Protein AF-A0ABD0S0S8-F1 (afdb_monomer_lite)

Structure (mmCIF, N/CA/C/O backbone):
data_AF-A0ABD0S0S8-F1
#
_entry.id   AF-A0ABD0S0S8-F1
#
loop_
_atom_site.group_PDB
_atom_site.id
_atom_site.type_symbol
_atom_site.label_atom_id
_atom_site.label_alt_id
_atom_site.label_comp_id
_atom_site.label_asym_id
_atom_site.label_entity_id
_atom_site.label_seq_id
_atom_site.pdbx_PDB_ins_code
_atom_site.Cartn_x
_atom_site.Cartn_y
_atom_site.Cartn_z
_atom_site.occupancy
_atom_site.B_iso_or_equiv
_atom_site.auth_seq_id
_atom_site.auth_comp_id
_atom_site.auth_asym_id
_atom_site.auth_atom_id
_atom_site.pdbx_PDB_model_num
ATOM 1 N N . GLY A 1 1 ? -0.787 -14.075 11.720 1.00 57.12 1 GLY A N 1
ATOM 2 C CA . GLY A 1 1 ? -0.118 -13.240 10.704 1.00 57.12 1 GLY A CA 1
ATOM 3 C C . GLY A 1 1 ? -0.992 -12.043 10.377 1.00 57.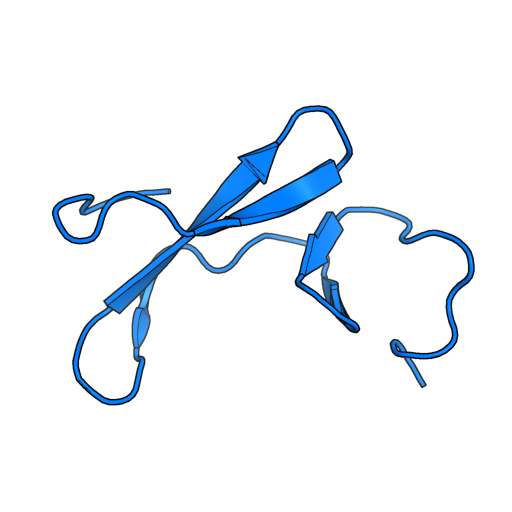12 1 GLY A C 1
ATOM 4 O O . GLY A 1 1 ? -2.149 -12.065 10.794 1.00 57.1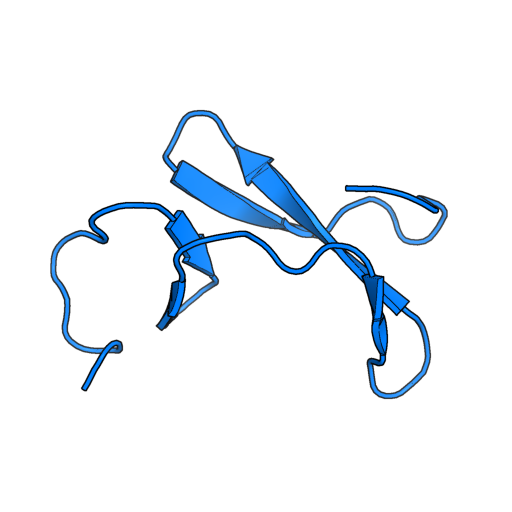2 1 GLY A O 1
ATOM 5 N N . PRO A 1 2 ? -0.475 -11.036 9.652 1.00 57.44 2 PRO A N 1
ATOM 6 C CA . PRO A 1 2 ? -1.259 -9.892 9.165 1.00 57.44 2 PRO A CA 1
ATOM 7 C C . PRO A 1 2 ? -2.469 -10.299 8.297 1.00 57.44 2 PRO A C 1
ATOM 9 O O . PRO A 1 2 ? -3.400 -9.515 8.172 1.00 57.44 2 PRO A O 1
ATOM 12 N N . ASP A 1 3 ? -2.504 -11.538 7.793 1.00 62.78 3 ASP A N 1
ATOM 13 C CA . ASP A 1 3 ? -3.602 -12.108 6.995 1.00 62.78 3 ASP A CA 1
ATOM 14 C C . ASP A 1 3 ? -4.836 -12.572 7.799 1.00 62.78 3 ASP A C 1
ATOM 16 O O . ASP A 1 3 ? -5.830 -12.999 7.222 1.00 62.78 3 ASP A O 1
ATOM 20 N N . HIS A 1 4 ? -4.784 -12.544 9.137 1.00 63.66 4 HIS A N 1
ATOM 21 C CA . HIS A 1 4 ? -5.876 -13.000 10.022 1.00 63.66 4 HIS A CA 1
ATOM 22 C C . HIS A 1 4 ? -6.558 -11.848 10.780 1.00 63.66 4 HIS A C 1
ATOM 24 O O . HIS A 1 4 ? -7.280 -12.062 11.756 1.00 63.66 4 HIS A O 1
ATOM 30 N N . CYS A 1 5 ? -6.311 -10.607 10.366 1.00 68.25 5 CYS A N 1
ATOM 31 C CA . CYS A 1 5 ? -6.873 -9.430 11.011 1.00 68.25 5 CYS A CA 1
ATOM 32 C C . CYS A 1 5 ? -8.318 -9.188 10.536 1.00 68.25 5 CYS A C 1
ATOM 34 O O . CYS A 1 5 ? -8.573 -9.063 9.344 1.00 68.25 5 CYS A O 1
ATOM 36 N N . VAL A 1 6 ? -9.267 -9.066 11.475 1.00 71.44 6 VAL A N 1
ATOM 37 C CA . VAL A 1 6 ? -10.685 -8.755 11.173 1.00 71.44 6 VAL A CA 1
ATOM 38 C C . VAL A 1 6 ? -10.839 -7.339 10.598 1.00 71.44 6 VAL A C 1
ATOM 40 O O . VAL A 1 6 ? -11.730 -7.077 9.794 1.00 71.44 6 VAL A O 1
ATOM 43 N N . LYS A 1 7 ? -9.955 -6.419 11.002 1.00 72.12 7 LYS A N 1
ATOM 44 C CA . LYS A 1 7 ? -9.868 -5.050 10.491 1.00 72.12 7 LYS A CA 1
ATOM 45 C C . LYS A 1 7 ? -8.422 -4.564 10.585 1.00 72.12 7 LYS A C 1
ATOM 47 O O . LYS A 1 7 ? -7.768 -4.797 11.601 1.00 72.12 7 LYS A O 1
ATOM 52 N N . CYS A 1 8 ? -7.934 -3.895 9.545 1.00 81.69 8 CYS A N 1
ATOM 53 C CA . CYS A 1 8 ? -6.615 -3.266 9.563 1.00 81.69 8 CYS A CA 1
ATOM 54 C C . CYS A 1 8 ? -6.665 -1.921 10.301 1.00 81.69 8 CYS A C 1
ATOM 56 O O . CYS A 1 8 ? -7.668 -1.211 10.229 1.00 81.69 8 CYS A O 1
ATOM 58 N N . LEU A 1 9 ? -5.590 -1.583 11.020 1.00 82.06 9 LEU A N 1
ATOM 59 C CA . LEU A 1 9 ? -5.485 -0.331 11.780 1.00 82.06 9 LEU A CA 1
ATOM 60 C C . LEU A 1 9 ? -5.368 0.891 10.858 1.00 82.06 9 LEU A C 1
ATOM 62 O O . LEU A 1 9 ? -6.048 1.887 11.078 1.00 82.06 9 LEU A O 1
ATOM 66 N N . ASN A 1 10 ? -4.505 0.787 9.844 1.00 85.38 10 ASN A N 1
ATOM 67 C CA . ASN A 1 10 ? -4.197 1.862 8.906 1.00 85.38 10 ASN A CA 1
ATOM 68 C C . ASN A 1 10 ? -4.818 1.580 7.543 1.00 85.38 10 ASN A C 1
ATOM 70 O O . ASN A 1 10 ? -5.847 2.159 7.224 1.00 85.38 10 ASN A O 1
ATOM 74 N N . LEU A 1 11 ? -4.214 0.693 6.749 1.00 89.12 11 LEU A N 1
ATOM 75 C CA . LEU A 1 11 ? -4.663 0.371 5.400 1.00 89.12 11 LEU A CA 1
ATOM 76 C C . LEU A 1 11 ? -4.640 -1.140 5.166 1.00 89.12 11 LEU A C 1
ATOM 78 O O . LEU A 1 11 ? -3.917 -1.888 5.828 1.00 89.12 11 LEU A O 1
ATOM 82 N N . LYS A 1 12 ? -5.455 -1.601 4.226 1.00 87.44 12 LYS A N 1
ATOM 83 C CA . LYS A 1 12 ? -5.559 -3.007 3.844 1.00 87.44 12 LYS A CA 1
ATOM 84 C C . LYS A 1 12 ? -5.191 -3.163 2.376 1.00 87.44 12 LYS A C 1
ATOM 86 O O . LYS A 1 12 ? -5.894 -2.665 1.505 1.00 87.44 12 LYS A O 1
ATOM 91 N N . ASP A 1 13 ? -4.106 -3.878 2.105 1.00 87.88 13 ASP A N 1
ATOM 92 C CA . ASP A 1 13 ? -3.689 -4.252 0.759 1.00 87.88 13 ASP A CA 1
ATOM 93 C C . ASP A 1 13 ? -3.993 -5.733 0.496 1.00 87.88 13 ASP A C 1
ATOM 95 O O . ASP A 1 13 ? -3.204 -6.632 0.801 1.00 87.88 13 ASP A O 1
ATOM 99 N N . GLY A 1 14 ? -5.183 -5.998 -0.047 1.00 83.62 14 GLY A N 1
ATOM 100 C CA . GLY A 1 14 ? -5.665 -7.359 -0.275 1.00 83.62 14 GLY A CA 1
ATOM 101 C C . GLY A 1 14 ? -5.811 -8.130 1.047 1.00 83.62 14 GLY A C 1
ATOM 102 O O . GLY A 1 14 ? -6.606 -7.716 1.888 1.00 83.62 14 GLY A O 1
ATOM 103 N N . PRO A 1 15 ? -5.097 -9.252 1.257 1.00 83.25 15 PRO A N 1
ATOM 104 C CA . PRO A 1 15 ? -5.129 -9.975 2.528 1.00 83.25 15 PRO A CA 1
ATOM 105 C C . PRO A 1 15 ? -4.231 -9.351 3.608 1.00 83.25 15 PRO A C 1
ATOM 107 O O . PRO A 1 15 ? -4.404 -9.658 4.780 1.00 83.25 15 PRO A O 1
ATOM 110 N N . ASN A 1 16 ? -3.301 -8.462 3.244 1.00 84.44 16 ASN A N 1
ATOM 111 C CA . ASN A 1 16 ? -2.309 -7.928 4.171 1.00 84.44 16 ASN A CA 1
ATOM 112 C C . ASN A 1 16 ? -2.728 -6.567 4.729 1.00 84.44 16 ASN A C 1
ATOM 114 O O . ASN A 1 16 ? -3.157 -5.682 3.990 1.00 84.44 16 ASN A O 1
ATOM 118 N N . CYS A 1 17 ? -2.521 -6.352 6.025 1.00 86.50 17 CYS A N 1
ATOM 119 C CA . CYS A 1 17 ? -2.587 -5.013 6.604 1.00 86.50 17 CYS A CA 1
ATOM 120 C C . CYS A 1 17 ? -1.255 -4.280 6.416 1.00 86.50 17 CYS A C 1
ATOM 122 O O . CYS A 1 17 ? -0.203 -4.797 6.789 1.00 86.50 17 CYS A O 1
ATOM 124 N N . VAL A 1 18 ? -1.314 -3.062 5.882 1.00 87.31 18 VAL A N 1
ATOM 125 C CA . VAL A 1 18 ? -0.154 -2.199 5.626 1.00 87.31 18 VAL A CA 1
ATOM 126 C C . VAL A 1 18 ? -0.347 -0.837 6.288 1.00 87.31 18 VAL A C 1
ATOM 128 O O . VAL A 1 18 ? -1.470 -0.393 6.527 1.00 87.31 18 VAL A O 1
ATOM 131 N N . GLU A 1 19 ? 0.747 -0.152 6.610 1.00 87.31 19 GLU A N 1
ATOM 132 C CA . GLU A 1 19 ? 0.666 1.218 7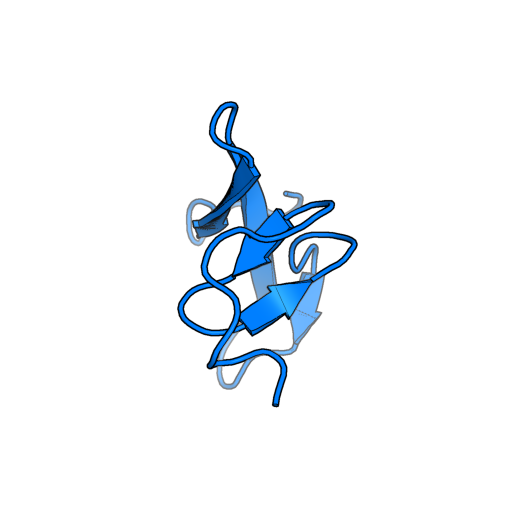.136 1.00 87.31 19 GLU A CA 1
ATOM 133 C C . GLU A 1 19 ? 0.437 2.255 6.034 1.00 87.31 19 GLU A C 1
ATOM 135 O O . GLU A 1 19 ? -0.307 3.210 6.240 1.00 87.31 19 GLU A O 1
ATOM 140 N N . LYS A 1 20 ? 1.034 2.045 4.854 1.00 87.38 20 LYS A N 1
ATOM 141 C CA . LYS A 1 20 ? 0.876 2.887 3.662 1.00 87.38 20 LYS A CA 1
ATOM 142 C C . LYS A 1 20 ? 0.684 2.007 2.426 1.00 87.38 20 LYS A C 1
ATOM 144 O O . LYS A 1 20 ? 1.305 0.948 2.329 1.00 87.38 20 LYS A O 1
ATOM 149 N N . CYS A 1 21 ? -0.155 2.441 1.485 1.00 87.81 21 CYS A N 1
ATOM 150 C CA . CYS A 1 21 ? -0.302 1.744 0.212 1.00 87.81 21 CYS A CA 1
ATOM 151 C C . CYS A 1 21 ? 0.988 1.812 -0.632 1.00 87.81 21 CYS A C 1
ATOM 153 O O . CYS A 1 21 ? 1.735 2.790 -0.537 1.00 87.81 21 CYS A O 1
ATOM 155 N N . PRO A 1 22 ? 1.252 0.780 -1.452 1.00 85.94 22 PRO A N 1
ATOM 156 C CA . PRO A 1 22 ? 2.335 0.753 -2.433 1.00 85.94 22 PRO A CA 1
ATOM 157 C C . PRO A 1 22 ? 2.340 1.958 -3.379 1.00 85.94 22 PRO A C 1
ATOM 159 O O . PRO A 1 22 ? 1.597 1.974 -4.345 1.00 85.94 22 PRO A O 1
ATOM 162 N N . ASP A 1 23 ? 3.213 2.934 -3.170 1.00 84.94 23 ASP A N 1
ATOM 163 C CA . ASP A 1 23 ? 3.343 4.107 -4.045 1.00 84.94 23 ASP A CA 1
ATOM 164 C C . ASP A 1 23 ? 4.711 4.064 -4.738 1.00 84.94 23 ASP A C 1
ATOM 166 O O . ASP A 1 23 ? 5.708 4.570 -4.224 1.00 84.94 23 ASP A O 1
ATOM 170 N N . GLY A 1 24 ? 4.782 3.336 -5.858 1.00 81.75 24 GLY A N 1
ATOM 171 C CA . GLY A 1 24 ? 6.004 3.192 -6.654 1.00 81.75 24 GLY A CA 1
ATOM 172 C C . GLY A 1 24 ? 6.840 1.960 -6.319 1.00 81.75 24 GLY A C 1
ATOM 173 O O . GLY A 1 24 ? 8.058 1.965 -6.491 1.00 81.75 24 GLY A O 1
ATOM 174 N N . LEU A 1 25 ? 6.207 0.877 -5.860 1.00 84.12 25 LEU A N 1
ATOM 175 C CA . LEU A 1 25 ? 6.907 -0.390 -5.646 1.00 84.12 25 LEU A CA 1
ATOM 176 C C . LEU A 1 25 ? 7.267 -1.036 -6.989 1.00 84.12 25 LEU A C 1
ATOM 178 O O . LEU A 1 25 ? 6.416 -1.172 -7.862 1.00 84.12 25 LEU A O 1
ATOM 182 N N . GLN A 1 26 ? 8.518 -1.463 -7.169 1.00 82.31 26 GLN A N 1
ATOM 183 C CA . GLN A 1 26 ? 8.931 -2.150 -8.393 1.00 82.31 26 GLN A CA 1
ATOM 184 C C . GLN A 1 26 ? 8.274 -3.538 -8.462 1.00 82.31 26 GLN A C 1
ATOM 186 O O . GLN A 1 26 ? 8.630 -4.446 -7.712 1.00 82.31 26 GLN A O 1
ATOM 191 N N . GLY A 1 27 ? 7.291 -3.688 -9.348 1.00 79.00 27 GLY A N 1
ATOM 192 C CA . GLY A 1 27 ? 6.647 -4.961 -9.649 1.00 79.00 27 GLY A CA 1
ATOM 193 C C . GLY A 1 27 ? 7.425 -5.780 -10.679 1.00 79.00 27 GLY A C 1
ATOM 194 O O . GLY A 1 27 ? 8.528 -5.425 -11.090 1.00 79.00 27 GLY A O 1
ATOM 195 N N . ALA A 1 28 ? 6.821 -6.883 -11.126 1.00 78.00 28 ALA A N 1
ATOM 196 C CA . ALA A 1 28 ? 7.462 -7.809 -12.062 1.00 78.00 28 ALA A CA 1
ATOM 197 C C . ALA A 1 28 ? 7.738 -7.192 -13.446 1.00 78.00 28 ALA A C 1
ATOM 199 O O . ALA A 1 28 ? 8.775 -7.469 -14.037 1.00 78.00 28 ALA A O 1
ATOM 200 N N . ASN A 1 29 ? 6.827 -6.349 -13.947 1.00 74.56 29 ASN A N 1
ATOM 201 C CA . ASN A 1 29 ? 6.908 -5.764 -15.294 1.00 74.56 29 ASN A CA 1
ATOM 202 C C . ASN A 1 29 ? 6.804 -4.228 -15.310 1.00 74.56 29 ASN A C 1
ATOM 204 O O . ASN A 1 29 ? 7.076 -3.605 -16.332 1.00 74.56 29 ASN A O 1
ATOM 208 N N . SER A 1 30 ? 6.381 -3.611 -14.205 1.00 79.50 30 SER A N 1
ATOM 209 C CA . SER A 1 30 ? 6.160 -2.168 -14.088 1.00 79.50 30 SER A CA 1
ATOM 210 C C . SER A 1 30 ? 6.166 -1.746 -12.621 1.00 79.50 30 SER A C 1
ATOM 212 O O . SER A 1 30 ? 6.114 -2.585 -11.719 1.00 79.50 30 SER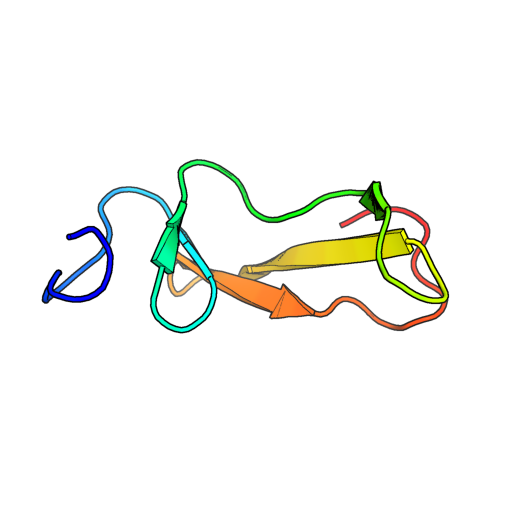 A O 1
ATOM 214 N N . PHE A 1 31 ? 6.188 -0.439 -12.372 1.00 84.19 31 PHE A N 1
ATOM 215 C CA . PHE A 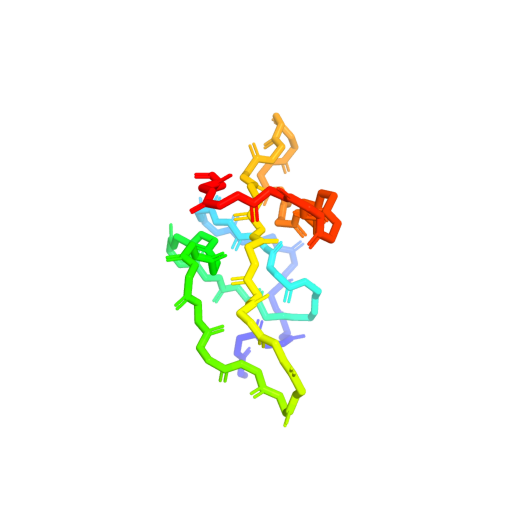1 31 ? 5.920 0.093 -11.042 1.00 84.19 31 PHE A CA 1
ATOM 216 C C . PHE A 1 31 ? 4.457 -0.154 -10.654 1.00 84.19 31 PHE A C 1
ATOM 218 O O . PHE A 1 31 ? 3.548 -0.062 -11.482 1.00 84.19 31 PHE A O 1
ATOM 225 N N . ILE A 1 32 ? 4.252 -0.509 -9.392 1.00 84.56 32 ILE A N 1
ATOM 226 C CA . ILE A 1 32 ? 2.961 -0.717 -8.755 1.00 84.56 32 ILE A CA 1
ATOM 227 C C . ILE A 1 32 ? 2.671 0.542 -7.950 1.00 84.56 32 ILE A C 1
ATOM 229 O O . ILE A 1 32 ? 3.342 0.830 -6.956 1.00 84.56 32 ILE A O 1
ATOM 233 N N . PHE A 1 33 ? 1.651 1.262 -8.395 1.00 88.25 33 PHE A N 1
ATOM 234 C CA . PHE A 1 33 ? 1.056 2.370 -7.670 1.00 88.25 33 PHE A CA 1
ATOM 235 C C . PHE A 1 33 ? -0.317 1.923 -7.180 1.00 88.25 33 PHE A C 1
ATOM 237 O O . PHE A 1 33 ? -1.117 1.376 -7.942 1.00 88.25 33 PHE A O 1
ATOM 244 N N . LYS A 1 34 ? -0.559 2.101 -5.890 1.00 89.25 34 LYS A N 1
ATOM 245 C CA . LYS A 1 34 ? -1.810 1.857 -5.200 1.00 89.25 34 LYS A CA 1
ATOM 246 C C . LYS A 1 34 ? -2.081 3.047 -4.304 1.00 89.25 34 LYS A C 1
ATOM 248 O O . LYS A 1 34 ? -1.195 3.485 -3.574 1.00 89.25 34 LYS A O 1
ATOM 253 N N . TYR A 1 35 ? -3.321 3.491 -4.312 1.00 87.75 35 TYR A N 1
ATOM 254 C CA . TYR A 1 35 ? -3.775 4.607 -3.505 1.00 87.75 35 TYR A CA 1
ATOM 255 C C . TYR A 1 35 ? -4.683 4.100 -2.388 1.00 87.75 35 TYR A C 1
ATOM 257 O O . TYR A 1 35 ? -5.313 3.044 -2.505 1.00 87.75 35 TYR A O 1
ATOM 265 N N . ALA A 1 36 ? -4.718 4.846 -1.289 1.00 89.56 36 ALA A N 1
ATOM 266 C CA . ALA A 1 36 ? -5.630 4.580 -0.190 1.00 89.56 36 ALA A CA 1
ATOM 267 C C . ALA A 1 36 ? -7.014 5.140 -0.528 1.00 89.56 36 ALA A C 1
ATOM 269 O O . ALA A 1 36 ? -7.182 6.351 -0.672 1.00 89.56 36 ALA A O 1
ATOM 270 N N . GLU A 1 37 ? -8.004 4.264 -0.634 1.00 86.94 37 GLU A N 1
ATOM 271 C CA . GLU A 1 37 ? -9.410 4.648 -0.721 1.00 86.94 37 GLU A CA 1
ATOM 272 C C . GLU A 1 37 ? -9.957 5.084 0.650 1.00 86.94 37 GLU A C 1
ATOM 274 O O . GLU A 1 37 ? -9.378 4.829 1.711 1.00 86.94 37 GLU A O 1
ATOM 279 N N . THR A 1 38 ? -11.128 5.725 0.639 1.00 83.69 38 THR A N 1
ATOM 280 C CA . THR A 1 38 ? -11.807 6.208 1.864 1.00 83.69 38 THR A CA 1
ATOM 281 C C . THR A 1 38 ? -12.252 5.097 2.818 1.00 83.69 38 THR A C 1
ATOM 283 O O . THR A 1 38 ? -12.531 5.360 3.986 1.00 83.69 38 THR A O 1
ATOM 286 N N . ASN A 1 39 ? -12.296 3.853 2.346 1.00 83.44 39 ASN A N 1
ATOM 287 C CA . ASN A 1 39 ? -12.536 2.647 3.142 1.00 83.44 39 ASN A CA 1
ATOM 288 C C . ASN A 1 39 ? -11.261 2.077 3.789 1.00 83.44 39 ASN A C 1
ATOM 290 O O . ASN A 1 39 ? -11.315 0.987 4.361 1.00 83.44 39 ASN A O 1
ATOM 294 N N . ASN A 1 40 ? -10.130 2.781 3.688 1.00 85.75 40 ASN A N 1
ATOM 295 C CA . ASN A 1 40 ? -8.824 2.319 4.134 1.00 85.75 40 ASN A CA 1
ATOM 296 C C . ASN A 1 40 ? -8.339 1.049 3.397 1.00 85.75 40 ASN A C 1
ATOM 298 O O . ASN A 1 40 ? -7.551 0.276 3.944 1.00 85.75 40 ASN A O 1
ATOM 302 N N . GLU A 1 41 ? -8.780 0.814 2.159 1.00 88.31 41 GLU A N 1
ATOM 303 C CA . GLU A 1 41 ? -8.245 -0.245 1.295 1.00 88.31 41 GLU A CA 1
ATOM 304 C C . GLU A 1 41 ? -7.314 0.335 0.228 1.00 88.31 41 GLU A C 1
ATOM 306 O O . GLU A 1 41 ? -7.515 1.433 -0.287 1.00 88.31 41 GLU A O 1
ATOM 311 N N . CYS A 1 42 ? -6.264 -0.413 -0.096 1.00 89.62 42 CYS A N 1
ATOM 312 C CA . CYS A 1 42 ? -5.336 -0.069 -1.158 1.00 89.62 42 CYS A CA 1
ATOM 313 C C . CYS A 1 42 ? -5.875 -0.570 -2.491 1.00 89.62 42 CYS A C 1
ATOM 315 O O . CYS A 1 42 ? -5.980 -1.778 -2.714 1.00 89.62 42 CYS A O 1
ATOM 317 N N . HIS A 1 43 ? -6.164 0.359 -3.394 1.00 88.62 43 HIS A N 1
ATOM 318 C CA . HIS A 1 43 ? -6.634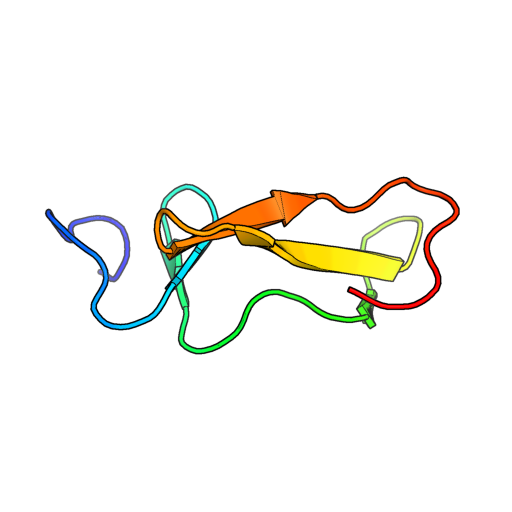 0.049 -4.736 1.00 88.62 43 HIS A CA 1
ATOM 319 C C . HIS A 1 43 ? -5.540 0.323 -5.766 1.00 88.62 43 HIS A C 1
ATOM 321 O O . HIS A 1 43 ? -4.802 1.297 -5.623 1.00 88.62 43 HIS A O 1
ATOM 327 N N . PRO A 1 44 ? -5.398 -0.523 -6.802 1.00 87.25 44 PRO A N 1
ATOM 328 C CA . PRO A 1 44 ? -4.437 -0.281 -7.867 1.00 87.25 44 PRO A CA 1
ATOM 329 C C . PRO A 1 44 ? -4.777 1.009 -8.612 1.00 87.25 44 PRO A C 1
ATOM 331 O O . PRO A 1 44 ? -5.910 1.212 -9.048 1.00 87.25 44 PRO A O 1
ATOM 334 N N . CYS A 1 45 ? -3.776 1.868 -8.777 1.00 85.50 45 CYS A N 1
ATOM 335 C CA . CYS A 1 45 ? -3.864 3.020 -9.656 1.00 85.50 45 CYS A CA 1
ATOM 336 C C . CYS A 1 45 ? -3.980 2.567 -11.115 1.00 85.50 45 CYS A C 1
ATOM 338 O O . CYS A 1 45 ? -3.696 1.422 -11.483 1.00 85.50 45 CYS A O 1
ATOM 340 N N . HIS A 1 46 ? -4.348 3.511 -11.976 1.00 83.50 46 HIS A N 1
ATOM 341 C CA . HIS A 1 46 ? -4.313 3.291 -13.411 1.00 83.50 46 HIS A CA 1
ATOM 342 C C . HIS A 1 46 ? -2.879 2.924 -13.858 1.00 83.50 46 HIS A C 1
ATOM 344 O O . HIS A 1 46 ? -1.926 3.514 -13.354 1.00 83.50 46 HIS A O 1
ATOM 350 N N . PRO A 1 47 ? -2.676 2.014 -14.829 1.00 77.31 47 PRO A N 1
ATOM 351 C CA . PRO A 1 47 ? -1.338 1.592 -15.272 1.00 77.31 47 PRO A CA 1
ATOM 352 C C . PRO A 1 47 ? -0.467 2.721 -15.849 1.00 77.31 47 PRO A C 1
ATOM 354 O O . PRO A 1 47 ? 0.744 2.563 -15.959 1.00 77.31 47 PRO A O 1
ATOM 357 N N . ASN A 1 48 ? -1.072 3.859 -16.196 1.00 80.44 48 ASN A N 1
ATOM 358 C CA . ASN A 1 48 ? -0.359 5.064 -16.636 1.00 80.44 48 ASN A CA 1
ATOM 359 C C . ASN A 1 48 ? -0.123 6.085 -15.507 1.00 80.44 48 ASN A C 1
ATOM 361 O O . ASN A 1 48 ? 0.386 7.171 -15.773 1.00 80.44 48 ASN A O 1
ATOM 365 N N . CYS A 1 49 ? -0.532 5.794 -14.270 1.00 77.00 49 CYS A N 1
ATOM 366 C CA . CYS A 1 49 ? -0.240 6.656 -13.129 1.00 77.00 49 CYS A CA 1
ATOM 367 C C . CYS A 1 49 ? 1.238 6.545 -12.761 1.00 77.00 49 CYS A C 1
ATOM 369 O O . CYS A 1 49 ? 1.781 5.450 -12.642 1.00 77.00 49 CYS A O 1
ATOM 371 N N . THR A 1 50 ? 1.869 7.695 -12.546 1.00 78.56 50 THR A N 1
ATOM 372 C CA . THR A 1 50 ? 3.256 7.806 -12.077 1.00 78.56 50 THR A CA 1
ATOM 373 C C . THR A 1 50 ? 3.355 8.084 -10.575 1.00 78.56 50 THR A C 1
ATOM 375 O O . THR A 1 50 ? 4.466 8.145 -10.059 1.00 78.56 50 THR A O 1
ATOM 378 N N . GLN A 1 51 ? 2.216 8.291 -9.898 1.00 73.38 51 GLN A N 1
ATOM 379 C CA . GLN A 1 51 ? 2.069 8.510 -8.452 1.00 73.38 51 GLN A CA 1
ATOM 380 C C . GLN A 1 51 ? 0.711 7.970 -7.971 1.00 73.38 51 GLN A C 1
ATOM 382 O O . GLN A 1 51 ? -0.261 8.021 -8.737 1.00 73.38 51 GLN A O 1
ATOM 387 N N . GLY A 1 52 ? 0.666 7.464 -6.731 1.00 65.00 52 GLY A N 1
ATOM 388 C CA . GLY A 1 52 ? -0.531 6.943 -6.053 1.00 65.00 52 GLY A CA 1
ATOM 389 C C . GLY A 1 52 ? -0.857 7.645 -4.740 1.00 65.00 52 GLY A C 1
ATOM 390 O O . GLY A 1 52 ? 0.044 8.278 -4.153 1.00 65.00 52 GLY A O 1
#

Secondary structure (DSSP, 8-state):
-GGG-SS-SSEEETTEEESS--EEEE-SSSEEEEEE-TTSBEEEPPTT-S--

pLDDT: mean 81.19, std 8.24, range [57.12, 89.62]

Radius of gyration: 11.3 Å; chains: 1; bounding box: 22×22×28 Å

Organism: Cirrhinus mrigala (NCBI:txid683832)

Foldseek 3Di:
DQQPDPDAPAAAEDSGRDNAAQWQPDDPPGTWEWHQDPSRYTDTDDRPDNTD

InterPro domains:
  IPR009030 Growth factor receptor cysteine-rich domain superfamily [SSF57184] (2-49)
  IPR032778 Growth factor receptor domain 4 [PF14843] (1-52)

Sequence (52 aa):
GPDHCVKCLNLKDGPNCVEKCPDGLQGANSFIFKYAETNNECHPCHPNCTQG